Protein AF-A0A3S9WKA9-F1 (afdb_monomer_lite)

InterPro domains:
  IPR016181 Acyl-CoA N-acyltransferase [SSF55729] (4-86)

Sequence (95 aa):
MTDITAGTTDDIARCVDLWVQALRHRDGEVDAAAVAARMRKLFDGPLLRFALAGEPLAGFALTAPKSGDETMAVLERIAVLPASHRGTHAPIIAR

Structure (mmCIF, N/CA/C/O backbone):
data_AF-A0A3S9WKA9-F1
#
_entry.id   AF-A0A3S9WKA9-F1
#
loop_
_atom_site.group_PDB
_atom_site.id
_atom_site.type_symbol
_atom_site.label_atom_id
_atom_site.label_alt_id
_atom_site.label_comp_id
_atom_site.label_asym_id
_atom_site.label_entity_id
_atom_site.label_seq_id
_atom_site.pdbx_PDB_ins_code
_atom_site.Cartn_x
_atom_site.Cartn_y
_atom_site.Cartn_z
_atom_site.occupancy
_atom_site.B_iso_or_equiv
_atom_site.auth_seq_id
_atom_site.auth_comp_id
_atom_site.auth_asym_id
_atom_site.auth_atom_id
_atom_site.pdbx_PDB_model_num
ATOM 1 N N . MET A 1 1 ? 18.832 -13.225 6.231 1.00 51.84 1 MET A N 1
ATOM 2 C CA . MET A 1 1 ? 17.616 -13.185 7.063 1.00 51.84 1 MET A CA 1
ATOM 3 C C . MET A 1 1 ? 16.913 -11.897 6.693 1.00 51.84 1 MET A C 1
ATOM 5 O O . MET A 1 1 ? 17.572 -10.868 6.717 1.00 51.84 1 MET A O 1
ATOM 9 N N . THR A 1 2 ? 15.681 -11.965 6.196 1.00 63.81 2 THR A N 1
ATOM 10 C CA . THR A 1 2 ? 14.937 -10.762 5.800 1.00 63.81 2 THR A CA 1
ATOM 11 C C . THR A 1 2 ? 14.174 -10.287 7.023 1.00 63.81 2 THR A C 1
ATOM 13 O O . THR A 1 2 ? 13.219 -10.947 7.427 1.00 63.81 2 THR A O 1
ATOM 16 N N . ASP A 1 3 ? 14.625 -9.197 7.635 1.00 83.69 3 ASP A N 1
ATOM 17 C CA . ASP A 1 3 ? 13.922 -8.611 8.773 1.00 83.69 3 ASP A CA 1
ATOM 18 C C . ASP A 1 3 ? 12.605 -7.982 8.307 1.00 83.69 3 ASP A C 1
ATOM 20 O O . ASP A 1 3 ? 12.529 -7.403 7.216 1.00 83.69 3 ASP A O 1
ATOM 24 N N . ILE A 1 4 ? 11.562 -8.135 9.126 1.00 84.19 4 ILE A N 1
ATOM 25 C CA . ILE A 1 4 ? 10.247 -7.528 8.911 1.00 84.19 4 ILE A CA 1
ATOM 26 C C . ILE A 1 4 ? 10.049 -6.451 9.968 1.00 84.19 4 ILE A C 1
ATOM 28 O O . ILE A 1 4 ? 10.117 -6.731 11.165 1.00 84.19 4 ILE A O 1
ATOM 32 N N . THR A 1 5 ? 9.777 -5.229 9.528 1.00 90.44 5 THR A N 1
ATOM 33 C CA . THR A 1 5 ? 9.567 -4.073 10.405 1.00 90.44 5 THR A CA 1
ATOM 34 C C . THR A 1 5 ? 8.218 -3.419 10.130 1.00 90.44 5 THR A C 1
ATOM 36 O O . THR A 1 5 ? 7.640 -3.559 9.050 1.00 90.44 5 THR A O 1
ATOM 39 N N . ALA A 1 6 ? 7.679 -2.722 11.132 1.00 90.00 6 ALA A N 1
ATOM 40 C CA . ALA A 1 6 ? 6.506 -1.877 10.938 1.00 90.00 6 ALA A CA 1
ATOM 41 C C . ALA A 1 6 ? 6.896 -0.661 10.090 1.00 90.00 6 ALA A C 1
ATOM 43 O O . ALA A 1 6 ? 7.910 -0.022 10.367 1.00 90.00 6 ALA A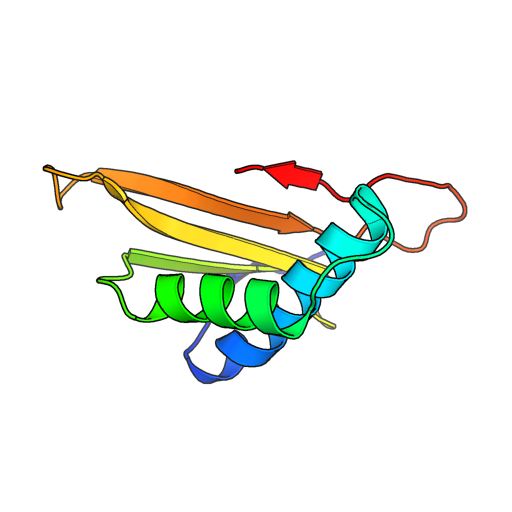 O 1
ATOM 44 N N . GLY A 1 7 ? 6.100 -0.357 9.068 1.00 87.31 7 GLY A N 1
ATOM 45 C CA . GLY A 1 7 ? 6.345 0.796 8.211 1.00 87.31 7 GLY A CA 1
ATOM 46 C C . GLY A 1 7 ? 5.844 2.105 8.819 1.00 87.31 7 GLY A C 1
ATOM 47 O O . GLY A 1 7 ? 4.939 2.122 9.658 1.00 87.31 7 GLY A O 1
ATOM 48 N N . THR A 1 8 ? 6.431 3.210 8.367 1.00 89.19 8 THR A N 1
ATOM 49 C CA . THR A 1 8 ? 6.087 4.579 8.773 1.00 89.19 8 THR A CA 1
ATOM 50 C C . THR A 1 8 ? 5.696 5.427 7.566 1.00 89.19 8 THR A C 1
ATOM 52 O O . THR A 1 8 ? 5.982 5.065 6.427 1.00 89.19 8 THR A O 1
ATOM 55 N N . THR A 1 9 ? 5.056 6.581 7.774 1.00 87.38 9 THR A N 1
ATOM 56 C CA . THR A 1 9 ? 4.642 7.471 6.670 1.00 87.38 9 THR A CA 1
ATOM 57 C C . THR A 1 9 ? 5.780 7.828 5.711 1.00 87.38 9 THR A C 1
ATOM 59 O O . THR A 1 9 ? 5.540 8.006 4.516 1.00 87.38 9 THR A O 1
ATOM 62 N N . ASP A 1 10 ? 7.017 7.852 6.204 1.00 90.31 10 ASP A N 1
ATOM 63 C CA . ASP A 1 10 ? 8.212 8.157 5.416 1.00 90.31 10 ASP A CA 1
ATOM 64 C C . ASP A 1 10 ? 8.551 7.032 4.415 1.00 90.31 10 ASP A C 1
ATOM 66 O O . ASP A 1 10 ? 9.186 7.266 3.385 1.00 90.31 10 ASP A O 1
ATOM 70 N N . ASP A 1 11 ? 8.052 5.814 4.648 1.00 90.75 11 ASP A N 1
ATOM 71 C CA . ASP A 1 11 ? 8.265 4.642 3.793 1.00 90.75 11 ASP A CA 1
ATOM 72 C C . ASP A 1 11 ? 7.258 4.531 2.639 1.00 90.75 11 ASP A C 1
ATOM 74 O O . ASP A 1 11 ? 7.442 3.716 1.727 1.00 90.75 11 ASP A O 1
ATOM 78 N N . ILE A 1 12 ? 6.198 5.348 2.635 1.00 90.50 12 ILE A N 1
ATOM 79 C CA . ILE A 1 12 ? 5.118 5.274 1.637 1.00 90.50 12 ILE A CA 1
ATOM 80 C C . ILE A 1 12 ? 5.671 5.442 0.219 1.00 90.50 12 ILE A C 1
ATOM 82 O O . ILE A 1 12 ? 5.302 4.685 -0.681 1.00 90.50 12 ILE A O 1
ATOM 86 N N . ALA A 1 13 ? 6.582 6.398 0.008 1.00 92.25 13 ALA A N 1
ATOM 87 C CA . ALA A 1 13 ? 7.187 6.628 -1.302 1.00 92.25 13 ALA A CA 1
ATOM 88 C C . ALA A 1 13 ? 7.923 5.376 -1.815 1.00 92.25 13 ALA A C 1
ATOM 90 O O . ALA A 1 13 ? 7.679 4.939 -2.940 1.00 92.25 13 ALA A O 1
ATOM 91 N N . ARG A 1 14 ? 8.725 4.734 -0.952 1.00 90.75 14 ARG A N 1
ATOM 92 C CA . ARG A 1 14 ? 9.465 3.500 -1.271 1.00 90.75 14 ARG A CA 1
ATOM 93 C C . ARG A 1 14 ? 8.520 2.338 -1.597 1.00 90.75 14 ARG A C 1
ATOM 95 O O . ARG A 1 14 ? 8.781 1.579 -2.528 1.00 90.75 14 ARG A O 1
ATOM 102 N N . CYS A 1 15 ? 7.405 2.212 -0.873 1.00 90.19 15 CYS A N 1
ATOM 103 C CA . CYS A 1 15 ? 6.390 1.185 -1.138 1.00 90.19 15 CYS A CA 1
ATOM 104 C C . CYS A 1 15 ? 5.702 1.392 -2.494 1.00 90.19 15 CYS A C 1
ATOM 106 O O . CYS A 1 15 ? 5.481 0.435 -3.237 1.00 90.19 15 CYS A O 1
ATOM 108 N N . VAL A 1 16 ? 5.371 2.643 -2.831 1.00 92.31 16 VAL A N 1
ATOM 109 C CA . VAL A 1 16 ? 4.758 2.997 -4.119 1.00 92.31 16 VAL A CA 1
ATOM 110 C C . VAL A 1 16 ? 5.703 2.677 -5.275 1.00 92.31 16 VAL A C 1
ATOM 112 O O . VAL A 1 16 ? 5.270 2.082 -6.264 1.00 92.31 16 VAL A O 1
ATOM 115 N N . ASP A 1 17 ? 6.985 3.007 -5.138 1.00 92.25 17 ASP A N 1
ATOM 116 C CA . ASP A 1 17 ? 7.987 2.709 -6.161 1.00 92.25 17 ASP A CA 1
ATOM 117 C C . ASP A 1 17 ? 8.164 1.197 -6.347 1.00 92.25 17 ASP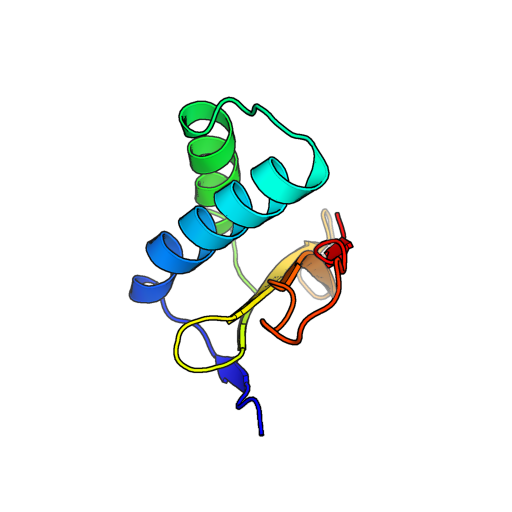 A C 1
ATOM 119 O O . ASP A 1 17 ? 8.149 0.714 -7.483 1.00 92.25 17 ASP A O 1
ATOM 123 N N . LEU A 1 18 ? 8.236 0.431 -5.251 1.00 90.62 18 LEU A N 1
ATOM 124 C CA . LEU A 1 18 ? 8.311 -1.032 -5.303 1.00 90.62 18 LEU A CA 1
ATOM 125 C C . LEU A 1 18 ? 7.082 -1.635 -5.992 1.00 90.62 18 LEU A C 1
ATOM 127 O O . LEU A 1 18 ? 7.214 -2.536 -6.819 1.00 90.62 18 LEU A O 1
ATOM 131 N N . TRP A 1 19 ? 5.889 -1.115 -5.704 1.00 90.81 19 TRP A N 1
ATOM 132 C CA . TRP A 1 19 ? 4.649 -1.554 -6.342 1.00 90.81 19 TRP A CA 1
ATOM 133 C C . TRP A 1 19 ? 4.658 -1.319 -7.859 1.00 90.81 19 TRP A C 1
ATOM 135 O O . TRP A 1 19 ? 4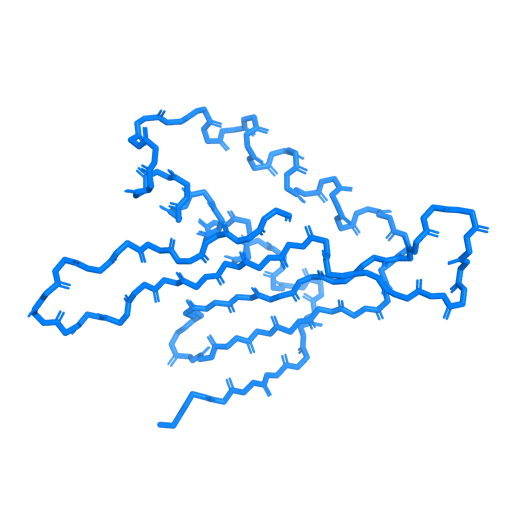.302 -2.214 -8.627 1.00 90.81 19 TRP A O 1
ATOM 145 N N . VAL A 1 20 ? 5.096 -0.138 -8.307 1.00 91.50 20 VAL A N 1
ATOM 146 C CA . VAL A 1 20 ? 5.224 0.177 -9.740 1.00 91.50 20 VAL A CA 1
ATOM 147 C C . VAL A 1 20 ? 6.250 -0.740 -10.406 1.00 91.50 20 VAL A C 1
ATOM 149 O O . VAL A 1 20 ? 5.987 -1.249 -11.495 1.00 91.50 20 VAL A O 1
ATOM 152 N N . GLN A 1 21 ? 7.395 -0.986 -9.763 1.00 88.44 21 GLN A N 1
ATOM 153 C CA . GLN A 1 21 ? 8.422 -1.897 -10.278 1.00 88.44 21 GLN A CA 1
ATOM 154 C C . GLN A 1 21 ? 7.902 -3.331 -10.399 1.00 88.44 21 GLN A C 1
ATOM 156 O O . GLN A 1 21 ? 8.070 -3.958 -11.444 1.00 88.44 21 GLN A O 1
ATOM 161 N N . ALA A 1 22 ? 7.222 -3.830 -9.366 1.00 85.25 22 ALA A N 1
ATOM 162 C CA . ALA A 1 22 ? 6.634 -5.162 -9.373 1.00 85.25 22 ALA A CA 1
ATOM 163 C C . ALA A 1 22 ? 5.595 -5.300 -10.498 1.00 85.25 22 ALA A C 1
ATOM 165 O O . ALA A 1 22 ? 5.631 -6.273 -11.251 1.00 85.25 22 ALA A O 1
ATOM 166 N N . LEU A 1 23 ? 4.711 -4.309 -10.667 1.00 86.88 23 LEU A N 1
ATOM 167 C CA . LEU A 1 23 ? 3.719 -4.309 -11.744 1.00 86.88 23 LEU A CA 1
ATOM 168 C C . LEU A 1 23 ? 4.355 -4.256 -13.129 1.00 86.88 23 LEU A C 1
ATOM 170 O O . LEU A 1 23 ? 3.934 -5.009 -13.998 1.00 86.88 23 LEU A O 1
ATOM 174 N N . ARG A 1 24 ? 5.388 -3.430 -13.328 1.00 88.00 24 ARG A N 1
ATOM 175 C CA . ARG A 1 24 ? 6.130 -3.407 -14.595 1.00 88.00 24 ARG A CA 1
ATOM 176 C C . ARG A 1 24 ? 6.748 -4.757 -14.919 1.00 88.00 24 ARG A C 1
ATOM 178 O O . ARG A 1 24 ? 6.712 -5.220 -16.050 1.00 88.00 24 ARG A O 1
ATOM 185 N N . HIS A 1 25 ? 7.314 -5.404 -13.908 1.00 83.25 25 HIS A N 1
ATOM 186 C CA . HIS A 1 25 ? 7.938 -6.702 -14.094 1.00 83.25 25 HIS A CA 1
ATOM 187 C C . HIS A 1 25 ? 6.911 -7.808 -14.396 1.00 83.25 25 HIS A C 1
ATOM 189 O O . HIS A 1 25 ? 7.215 -8.719 -15.160 1.00 83.25 25 HIS A O 1
ATOM 195 N N . ARG A 1 26 ? 5.694 -7.718 -13.841 1.00 83.50 26 ARG A N 1
ATOM 196 C CA . ARG A 1 26 ? 4.606 -8.679 -14.085 1.00 83.50 26 ARG A CA 1
ATOM 197 C C . ARG A 1 26 ? 3.883 -8.453 -15.416 1.00 83.50 26 ARG A C 1
ATOM 199 O O . ARG A 1 26 ? 3.654 -9.409 -16.147 1.00 83.50 26 ARG A O 1
ATOM 206 N N . ASP A 1 27 ? 3.506 -7.207 -15.693 1.00 85.06 27 ASP A N 1
ATOM 207 C CA . ASP A 1 27 ? 2.563 -6.843 -16.757 1.00 85.06 27 ASP A CA 1
ATOM 208 C C . ASP A 1 27 ? 3.252 -6.174 -17.965 1.00 85.06 27 ASP A C 1
ATOM 210 O O . ASP A 1 27 ? 2.617 -5.969 -18.998 1.00 85.06 27 ASP A O 1
ATOM 214 N N . GLY A 1 28 ? 4.544 -5.841 -17.865 1.00 84.81 28 GLY A N 1
ATOM 215 C CA . GLY A 1 28 ? 5.282 -5.094 -18.885 1.00 84.81 28 GLY A CA 1
ATOM 216 C C . GLY A 1 28 ? 5.123 -3.580 -18.725 1.00 84.81 28 GLY A C 1
ATOM 217 O O . GLY A 1 28 ? 5.349 -3.023 -17.652 1.00 84.81 28 GLY A O 1
ATOM 218 N N . GLU A 1 29 ? 4.766 -2.874 -19.795 1.00 88.94 29 GLU A N 1
ATOM 219 C CA . GLU A 1 29 ? 4.558 -1.425 -19.714 1.00 88.94 29 GLU A CA 1
ATOM 220 C C . GLU A 1 29 ? 3.290 -1.080 -18.924 1.00 88.94 29 GLU A C 1
ATOM 222 O O . GLU A 1 29 ? 2.201 -1.586 -19.194 1.00 88.94 29 GLU A O 1
ATOM 227 N N . VAL A 1 30 ? 3.429 -0.175 -17.952 1.00 89.75 30 VAL A N 1
ATOM 228 C CA . VAL A 1 30 ? 2.313 0.335 -17.143 1.00 89.75 30 VAL A CA 1
ATOM 229 C C . VAL A 1 30 ? 2.396 1.851 -17.034 1.00 89.75 30 VAL A C 1
ATOM 231 O O . VAL A 1 30 ? 3.485 2.423 -16.936 1.00 89.75 30 VAL A O 1
ATOM 234 N N . ASP A 1 31 ? 1.237 2.507 -16.957 1.00 93.50 31 ASP A N 1
ATOM 235 C CA . ASP A 1 31 ? 1.151 3.924 -16.596 1.00 93.50 31 ASP A CA 1
ATOM 236 C C . ASP A 1 31 ? 1.566 4.108 -15.129 1.00 93.50 31 ASP A C 1
ATOM 238 O O . ASP A 1 31 ? 0.762 3.994 -14.196 1.00 93.50 31 ASP A O 1
ATOM 242 N N . ALA A 1 32 ? 2.857 4.364 -14.929 1.00 90.31 32 ALA A N 1
ATOM 243 C CA . ALA A 1 32 ? 3.458 4.499 -13.613 1.00 90.31 32 ALA A CA 1
ATOM 244 C C . ALA A 1 32 ? 2.848 5.645 -12.803 1.00 90.31 32 ALA A C 1
ATOM 246 O O . ALA A 1 32 ? 2.679 5.496 -11.594 1.00 90.31 32 ALA A O 1
ATOM 247 N N . ALA A 1 33 ? 2.471 6.755 -13.443 1.00 92.44 33 ALA A N 1
ATOM 248 C CA . ALA A 1 33 ? 1.889 7.896 -12.748 1.00 92.44 33 ALA A CA 1
ATOM 249 C C . ALA A 1 33 ? 0.489 7.555 -12.222 1.00 92.44 33 ALA A C 1
ATOM 251 O O . ALA A 1 33 ? 0.200 7.760 -11.039 1.00 92.44 33 ALA A O 1
ATOM 252 N N . ALA A 1 34 ? -0.361 6.959 -13.062 1.00 92.56 34 ALA A N 1
ATOM 253 C CA . ALA A 1 34 ? -1.699 6.555 -12.649 1.00 92.56 34 ALA A CA 1
ATOM 254 C C . ALA A 1 34 ? -1.669 5.422 -11.610 1.00 92.56 34 ALA A C 1
ATOM 256 O O . ALA A 1 34 ? -2.457 5.423 -10.661 1.00 92.56 34 ALA A O 1
ATOM 257 N N . VAL A 1 35 ? -0.754 4.458 -11.753 1.00 92.19 35 VAL A N 1
ATOM 258 C CA . VAL A 1 35 ? -0.544 3.387 -10.767 1.00 92.19 35 VAL A CA 1
ATOM 259 C C . VAL A 1 35 ? -0.071 3.958 -9.432 1.00 92.19 35 VAL A C 1
ATOM 261 O O . VAL A 1 35 ? -0.650 3.617 -8.400 1.00 92.19 35 VAL A O 1
ATOM 264 N N . ALA A 1 36 ? 0.925 4.846 -9.438 1.00 92.50 36 ALA A N 1
ATOM 265 C CA . ALA A 1 36 ? 1.448 5.468 -8.227 1.00 92.50 36 ALA A CA 1
ATOM 266 C C . ALA A 1 36 ? 0.375 6.293 -7.506 1.00 92.50 36 ALA A C 1
ATOM 268 O O . ALA A 1 36 ? 0.218 6.172 -6.293 1.00 92.50 36 ALA A O 1
ATOM 269 N N . ALA A 1 37 ? -0.423 7.069 -8.247 1.00 92.50 37 ALA A N 1
ATOM 270 C CA . ALA A 1 37 ? -1.535 7.832 -7.686 1.00 92.50 37 ALA A CA 1
ATOM 271 C C . ALA A 1 37 ? -2.588 6.921 -7.030 1.00 92.50 37 ALA A C 1
ATOM 273 O O . ALA A 1 37 ? -3.038 7.196 -5.919 1.00 92.50 37 ALA A O 1
ATOM 274 N N . ARG A 1 38 ? -2.950 5.802 -7.674 1.00 89.44 38 ARG A N 1
ATOM 275 C CA . ARG A 1 38 ? -3.863 4.803 -7.088 1.00 89.44 38 ARG A CA 1
ATOM 276 C C . ARG A 1 38 ? -3.274 4.105 -5.864 1.00 89.44 38 ARG A C 1
ATOM 278 O O . ARG A 1 38 ? -4.023 3.740 -4.965 1.00 89.44 38 ARG A O 1
ATOM 285 N N . MET A 1 39 ? -1.961 3.881 -5.836 1.00 90.38 39 MET A N 1
ATOM 286 C CA . MET A 1 39 ? -1.289 3.280 -4.686 1.00 90.38 39 MET A CA 1
ATOM 287 C C . MET A 1 39 ? -1.271 4.234 -3.493 1.00 90.38 39 MET A C 1
ATOM 289 O O . MET A 1 39 ? -1.633 3.820 -2.398 1.00 90.38 39 MET A O 1
ATOM 293 N N . ARG A 1 40 ? -0.941 5.512 -3.712 1.00 91.38 40 ARG A N 1
ATOM 294 C CA . ARG A 1 40 ? -0.943 6.537 -2.655 1.00 91.38 40 ARG A CA 1
ATOM 295 C C . ARG A 1 40 ? -2.303 6.681 -1.986 1.00 91.38 40 ARG A C 1
ATOM 297 O O . ARG A 1 40 ? -2.356 6.681 -0.768 1.00 91.38 40 ARG A O 1
ATOM 304 N N . LYS A 1 41 ? -3.388 6.667 -2.767 1.00 90.31 41 LYS A N 1
ATOM 305 C CA . LYS A 1 41 ? -4.757 6.746 -2.234 1.00 90.31 41 LYS A CA 1
ATOM 306 C C . LYS A 1 41 ? -5.106 5.667 -1.209 1.00 90.31 41 LYS A C 1
ATOM 308 O O . LYS A 1 41 ? -5.994 5.886 -0.397 1.00 90.31 41 LYS A O 1
ATOM 313 N N . LEU A 1 42 ? -4.442 4.508 -1.233 1.00 86.69 42 LEU A N 1
ATOM 314 C CA . LEU A 1 42 ? -4.675 3.494 -0.203 1.00 86.69 42 LEU A CA 1
ATOM 315 C C . LEU A 1 42 ? -4.133 3.894 1.170 1.00 86.69 42 LEU A C 1
ATOM 317 O O . LEU A 1 42 ? -4.642 3.421 2.180 1.00 86.69 42 LEU A O 1
ATOM 321 N N . PHE A 1 43 ? -3.108 4.741 1.204 1.00 87.38 43 PHE A N 1
ATOM 322 C CA . PHE A 1 43 ? -2.528 5.238 2.445 1.00 87.38 43 PHE A CA 1
ATOM 323 C C . PHE A 1 43 ? -3.310 6.419 3.037 1.00 87.38 43 PHE A C 1
ATOM 325 O O . PHE A 1 43 ? -3.080 6.760 4.191 1.00 87.38 43 PHE A O 1
ATOM 332 N N . ASP A 1 44 ? -4.247 7.007 2.282 1.00 86.12 44 ASP A N 1
ATOM 333 C CA . ASP A 1 44 ? -5.101 8.111 2.746 1.00 86.12 44 ASP A CA 1
ATOM 334 C C . ASP A 1 44 ? -6.264 7.625 3.638 1.00 86.12 44 ASP A C 1
ATOM 336 O O . ASP A 1 44 ? -6.914 8.423 4.314 1.00 86.12 44 ASP A O 1
ATOM 340 N N . GLY A 1 45 ? -6.568 6.322 3.611 1.00 78.62 45 GLY A N 1
ATOM 341 C CA . GLY A 1 45 ? -7.636 5.714 4.405 1.00 78.62 45 GLY A CA 1
ATOM 342 C C . GLY A 1 45 ? -7.225 5.399 5.851 1.00 78.62 45 GLY A C 1
ATOM 343 O O . GLY A 1 45 ? -6.050 5.511 6.206 1.00 78.62 45 GLY A O 1
ATOM 344 N N . PRO A 1 46 ? -8.173 4.948 6.699 1.00 75.44 46 PRO A N 1
ATOM 345 C CA . PRO A 1 46 ? -7.855 4.453 8.032 1.00 75.44 46 PRO A CA 1
ATOM 346 C C . PRO A 1 46 ? -6.992 3.201 7.884 1.00 75.44 46 PRO A C 1
ATOM 348 O O . PRO A 1 46 ? -7.480 2.138 7.515 1.00 75.44 46 PRO A O 1
ATOM 351 N N . LEU A 1 47 ? -5.692 3.333 8.116 1.00 72.62 47 LEU A N 1
ATOM 352 C CA . LEU A 1 47 ? -4.753 2.229 8.000 1.00 72.62 47 LEU A CA 1
ATOM 353 C C . LEU A 1 47 ? -4.667 1.501 9.336 1.00 72.62 47 LEU A C 1
ATOM 355 O O . LEU A 1 47 ? -4.423 2.127 10.366 1.00 72.62 47 LEU A O 1
ATOM 359 N N . LEU A 1 48 ? -4.808 0.174 9.321 1.00 74.75 48 LEU A N 1
ATOM 360 C CA . LEU A 1 48 ? -4.591 -0.605 10.538 1.00 74.75 48 LEU A CA 1
ATOM 361 C C . LEU A 1 48 ? -3.094 -0.791 10.778 1.00 74.75 48 LEU A C 1
ATOM 363 O O . LEU A 1 48 ? -2.607 -0.402 11.837 1.00 74.75 48 LEU A O 1
ATOM 367 N N . ARG A 1 49 ? -2.366 -1.366 9.805 1.00 82.44 49 ARG A N 1
ATOM 368 C CA . ARG A 1 49 ? -0.898 -1.546 9.808 1.00 82.44 49 ARG A CA 1
ATOM 369 C C . ARG A 1 49 ? -0.353 -1.761 8.391 1.00 82.44 49 ARG A C 1
ATOM 371 O O . ARG A 1 49 ? -1.061 -2.260 7.514 1.00 82.44 49 ARG A O 1
ATOM 378 N N . PHE A 1 50 ? 0.937 -1.500 8.202 1.00 88.50 50 PHE A N 1
ATOM 379 C CA . PHE A 1 50 ? 1.705 -2.031 7.075 1.00 88.50 50 PHE A CA 1
ATOM 380 C C . PHE A 1 50 ? 3.107 -2.448 7.522 1.00 88.50 50 PHE A C 1
ATOM 382 O O . PHE A 1 50 ? 3.637 -1.935 8.510 1.00 88.50 50 PHE A O 1
ATOM 389 N N . ALA A 1 51 ? 3.668 -3.424 6.817 1.00 89.62 51 ALA A N 1
ATOM 390 C CA . ALA A 1 51 ? 4.947 -4.042 7.131 1.00 89.62 51 ALA A CA 1
ATOM 391 C C . ALA A 1 51 ? 5.891 -3.964 5.932 1.00 89.62 51 ALA A C 1
ATOM 393 O O . ALA A 1 51 ? 5.453 -4.076 4.785 1.00 89.62 51 ALA A O 1
ATOM 394 N N . LEU A 1 52 ? 7.177 -3.805 6.219 1.00 89.88 52 LEU A N 1
ATOM 395 C CA . LEU A 1 52 ? 8.273 -3.759 5.258 1.00 89.88 52 LEU A CA 1
ATOM 396 C C . LEU A 1 52 ? 9.140 -5.002 5.428 1.00 89.88 52 LEU A C 1
ATOM 398 O O . LEU A 1 52 ? 9.270 -5.511 6.539 1.00 89.88 52 LEU A O 1
ATOM 402 N N . ALA A 1 53 ? 9.736 -5.481 4.341 1.00 89.44 53 ALA A N 1
ATOM 403 C CA . ALA A 1 53 ? 10.624 -6.635 4.349 1.00 89.44 53 ALA A CA 1
ATOM 404 C C . ALA A 1 53 ? 11.969 -6.299 3.696 1.00 89.44 53 ALA A C 1
ATOM 406 O O . ALA A 1 53 ? 12.020 -5.953 2.512 1.00 89.44 53 ALA A O 1
ATOM 407 N N . GLY A 1 54 ? 13.049 -6.487 4.455 1.00 84.69 54 GLY A N 1
ATOM 408 C CA . GLY A 1 54 ? 14.431 -6.366 3.990 1.00 84.69 54 GLY A CA 1
ATOM 409 C C . GLY A 1 54 ? 14.978 -4.939 3.949 1.00 84.69 54 GLY A C 1
ATOM 410 O O . GLY A 1 54 ? 14.233 -3.966 3.890 1.00 84.69 54 GLY A O 1
ATOM 411 N N . GLU A 1 55 ? 16.308 -4.846 3.950 1.00 79.25 55 GLU A N 1
ATOM 412 C CA . GLU A 1 55 ? 17.062 -3.612 3.725 1.00 79.25 55 GLU A CA 1
ATOM 413 C C . GLU A 1 55 ? 18.191 -3.924 2.717 1.00 79.25 55 GLU A C 1
ATOM 415 O O . GLU A 1 55 ? 19.082 -4.717 3.043 1.00 79.25 55 GLU A O 1
ATOM 420 N N . PRO A 1 56 ? 18.150 -3.396 1.476 1.00 82.00 56 PRO A N 1
ATOM 421 C CA . PRO A 1 56 ? 17.151 -2.470 0.925 1.00 82.00 56 PRO A CA 1
ATOM 422 C C . PRO A 1 56 ? 15.744 -3.087 0.809 1.00 82.00 56 PRO A C 1
ATOM 424 O O . PRO A 1 56 ? 15.607 -4.309 0.751 1.00 82.00 56 PRO A O 1
ATOM 427 N N . LEU A 1 57 ? 14.707 -2.235 0.763 1.00 83.44 57 LEU A N 1
ATOM 428 C CA . LEU A 1 57 ? 13.295 -2.646 0.733 1.00 83.44 57 LEU A CA 1
ATOM 429 C C . LEU A 1 57 ? 13.033 -3.650 -0.399 1.00 83.44 57 LEU A C 1
ATOM 431 O O . 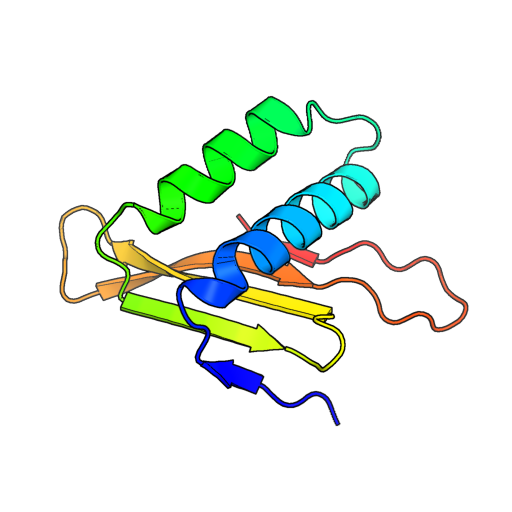LEU A 1 57 ? 13.071 -3.297 -1.578 1.00 83.44 57 LEU A O 1
ATOM 435 N N . ALA A 1 58 ? 12.732 -4.889 -0.021 1.00 86.88 58 ALA A N 1
ATOM 436 C CA . ALA A 1 58 ? 12.496 -6.002 -0.934 1.00 86.88 58 ALA A CA 1
ATOM 437 C C . ALA A 1 58 ? 11.013 -6.381 -1.028 1.00 86.88 58 ALA A C 1
ATOM 439 O O . ALA A 1 58 ? 10.611 -7.076 -1.958 1.00 86.88 58 ALA A O 1
ATOM 440 N N . GLY A 1 59 ? 10.175 -5.916 -0.103 1.00 87.38 59 GLY A N 1
ATOM 441 C CA . GLY A 1 59 ? 8.735 -6.119 -0.182 1.00 87.38 59 GLY A CA 1
ATOM 442 C C . GLY A 1 59 ? 7.961 -5.365 0.886 1.00 87.38 59 GLY A C 1
ATOM 443 O O . GLY A 1 59 ? 8.539 -4.837 1.834 1.00 87.38 59 GLY A O 1
ATOM 444 N N . PHE A 1 60 ? 6.643 -5.326 0.727 1.00 91.56 60 PHE A N 1
ATOM 445 C CA . PHE A 1 60 ? 5.730 -4.762 1.712 1.00 91.56 60 PHE A CA 1
ATOM 446 C C . PHE A 1 60 ? 4.392 -5.508 1.740 1.00 91.56 60 PHE A C 1
ATOM 448 O O . PHE A 1 60 ? 3.992 -6.148 0.763 1.00 91.56 60 PHE A O 1
ATOM 455 N N . ALA A 1 61 ? 3.677 -5.362 2.852 1.00 92.44 61 ALA A N 1
ATOM 456 C CA . ALA A 1 61 ? 2.286 -5.773 3.006 1.00 92.44 61 ALA A CA 1
ATOM 457 C C . ALA A 1 61 ? 1.473 -4.643 3.648 1.00 92.44 61 ALA A C 1
ATOM 459 O O . ALA A 1 61 ? 1.910 -4.043 4.628 1.00 92.44 61 ALA A O 1
ATOM 460 N N . LEU A 1 62 ? 0.291 -4.365 3.106 1.00 91.56 62 LEU A N 1
ATOM 461 C CA . LEU A 1 62 ? -0.621 -3.312 3.537 1.00 91.56 62 LEU A CA 1
ATOM 462 C C . LEU A 1 62 ? -1.947 -3.926 3.985 1.00 91.56 62 LEU A C 1
ATOM 464 O O . LEU A 1 62 ? -2.540 -4.716 3.251 1.00 91.56 62 LEU A O 1
ATOM 468 N N . THR A 1 63 ? -2.426 -3.527 5.163 1.00 91.00 63 THR A N 1
ATOM 469 C CA . THR A 1 63 ? -3.748 -3.918 5.665 1.00 91.00 63 THR A CA 1
ATOM 470 C C . THR A 1 63 ? -4.688 -2.728 5.764 1.00 91.00 63 THR A C 1
ATOM 472 O O . THR A 1 63 ? -4.275 -1.629 6.139 1.00 91.00 63 THR A O 1
ATOM 475 N N . ALA A 1 64 ? -5.959 -2.972 5.465 1.00 88.50 64 ALA A N 1
ATOM 476 C CA . ALA A 1 64 ? -7.039 -2.005 5.594 1.00 88.50 64 ALA A CA 1
ATOM 477 C C . ALA A 1 64 ? -8.203 -2.617 6.397 1.00 88.50 64 ALA A C 1
ATOM 479 O O . ALA A 1 64 ? -8.323 -3.845 6.457 1.00 88.50 64 ALA A O 1
ATOM 480 N N . PRO A 1 65 ? -9.059 -1.800 7.026 1.00 88.06 65 PRO A N 1
ATOM 481 C CA . PRO A 1 65 ? -10.318 -2.255 7.590 1.00 88.06 65 PRO A CA 1
ATOM 482 C C . PRO A 1 65 ? -11.191 -2.901 6.515 1.00 88.06 65 PRO A C 1
ATOM 484 O O . PRO A 1 65 ? -11.243 -2.440 5.372 1.00 88.06 65 PRO A O 1
ATOM 487 N N . LYS A 1 66 ? -11.925 -3.948 6.882 1.00 86.31 66 LYS A N 1
ATOM 488 C CA . LYS A 1 66 ? -12.938 -4.525 6.002 1.00 86.31 66 LYS A CA 1
ATOM 489 C C . LYS A 1 66 ? -14.085 -3.525 5.842 1.00 86.31 66 LYS A C 1
ATOM 491 O O . LYS A 1 66 ? -14.589 -2.983 6.822 1.00 86.31 66 LYS A O 1
ATOM 496 N N . SER A 1 67 ? -14.547 -3.289 4.615 1.00 83.69 67 SER A N 1
ATOM 497 C CA . SER A 1 67 ? -15.701 -2.406 4.398 1.00 83.69 67 SER A CA 1
ATOM 498 C C . SER A 1 67 ? -16.921 -2.892 5.190 1.00 83.69 67 SER A C 1
ATOM 500 O O . SER A 1 67 ? -17.345 -4.037 5.038 1.00 83.69 67 SER A O 1
ATOM 502 N N . GLY A 1 68 ? -17.477 -2.011 6.026 1.00 84.00 68 GLY A N 1
ATOM 503 C CA . GLY A 1 68 ? -18.614 -2.316 6.900 1.00 84.00 68 GLY A CA 1
ATOM 504 C C . GLY A 1 68 ? -18.257 -2.978 8.236 1.00 84.00 68 GLY A C 1
ATOM 505 O O . GLY A 1 68 ? -19.169 -3.247 9.011 1.00 84.00 68 GLY A O 1
ATOM 506 N N . ASP A 1 69 ? -16.973 -3.225 8.521 1.00 84.38 69 ASP A N 1
ATOM 507 C CA . ASP A 1 69 ? -16.504 -3.763 9.803 1.00 84.38 69 ASP A CA 1
ATOM 508 C C . ASP A 1 69 ? -15.083 -3.268 10.131 1.00 84.38 69 ASP A C 1
ATOM 510 O O . ASP A 1 69 ? -14.079 -3.836 9.695 1.00 84.38 69 ASP A O 1
ATOM 514 N N . GLU A 1 70 ? -14.998 -2.211 10.942 1.00 79.81 70 GLU A N 1
ATOM 515 C CA . GLU A 1 70 ? -13.727 -1.607 11.370 1.00 79.81 70 GLU A CA 1
ATOM 516 C C . GLU A 1 70 ? -12.937 -2.475 12.364 1.00 79.81 70 GLU A C 1
ATOM 518 O O . GLU A 1 70 ? -11.772 -2.194 12.644 1.00 79.81 70 GLU A O 1
ATOM 523 N N . THR A 1 71 ? -13.542 -3.548 12.887 1.00 84.25 71 THR A N 1
ATOM 524 C CA . THR A 1 71 ? -12.877 -4.478 13.811 1.00 84.25 71 THR A CA 1
ATOM 525 C C . THR A 1 71 ? -12.114 -5.586 13.084 1.00 84.25 71 THR A C 1
ATOM 527 O O . THR A 1 71 ? -11.287 -6.270 13.690 1.00 84.25 71 THR A O 1
ATOM 530 N N . MET A 1 72 ? -12.344 -5.742 11.775 1.00 85.81 72 MET A N 1
ATOM 531 C CA . MET A 1 72 ? -11.657 -6.708 10.924 1.00 85.81 72 MET A CA 1
ATOM 532 C C . MET A 1 72 ? -10.637 -6.033 10.007 1.00 85.81 72 MET A C 1
ATOM 534 O O . MET A 1 72 ? -10.937 -5.056 9.328 1.00 85.81 72 MET A O 1
ATOM 538 N N . ALA A 1 73 ? -9.445 -6.624 9.919 1.00 87.88 73 ALA A N 1
ATOM 539 C CA . ALA A 1 73 ? -8.423 -6.249 8.948 1.00 87.88 73 ALA A CA 1
ATOM 540 C C . ALA A 1 73 ? -8.436 -7.207 7.752 1.00 87.88 73 ALA A C 1
ATOM 542 O O . ALA A 1 73 ? -8.521 -8.423 7.928 1.00 87.88 73 ALA A O 1
ATOM 543 N N . VAL A 1 74 ? -8.270 -6.671 6.547 1.00 90.06 74 VAL A N 1
ATOM 544 C CA . VAL A 1 74 ? -7.981 -7.439 5.332 1.00 90.06 74 VAL A CA 1
ATOM 545 C C . VAL A 1 74 ? -6.585 -7.102 4.819 1.00 90.06 74 VAL A C 1
ATOM 547 O O . VAL A 1 74 ? -6.097 -5.984 5.000 1.00 90.06 74 VAL A O 1
ATOM 550 N N . LEU A 1 75 ? -5.931 -8.079 4.186 1.00 88.25 75 LEU A N 1
ATOM 551 C CA . LEU A 1 75 ? -4.725 -7.823 3.405 1.00 88.25 75 LEU A CA 1
ATOM 552 C C . LEU A 1 75 ? -5.154 -7.110 2.122 1.00 88.25 75 LEU A C 1
ATOM 554 O O . LEU A 1 75 ? -5.704 -7.738 1.228 1.00 88.25 75 LEU A O 1
ATOM 558 N N . GLU A 1 76 ? -4.921 -5.804 2.072 1.00 87.62 76 GLU A N 1
ATOM 559 C CA . GLU A 1 76 ? -5.312 -4.953 0.950 1.00 87.62 76 GLU A CA 1
ATOM 560 C C . GLU A 1 76 ? -4.314 -5.089 -0.204 1.00 87.62 76 GLU A C 1
ATOM 562 O O . GLU A 1 76 ? -4.713 -5.124 -1.363 1.00 87.62 76 GLU A O 1
ATOM 567 N N . ARG A 1 77 ? -3.004 -5.157 0.095 1.00 87.81 77 ARG A N 1
ATOM 568 C CA . ARG A 1 77 ? -1.948 -5.395 -0.909 1.00 87.81 77 ARG A CA 1
ATOM 569 C C . ARG A 1 77 ? -0.732 -6.09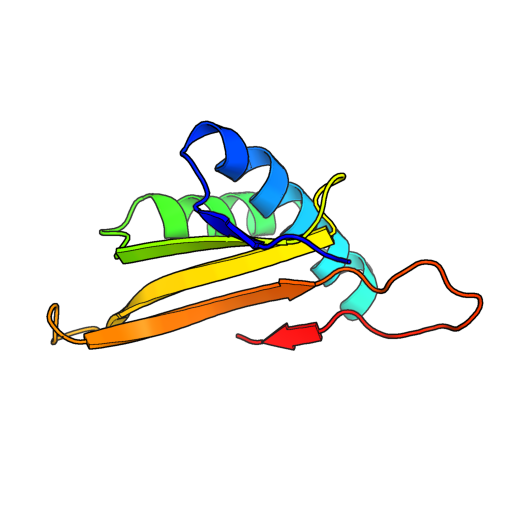2 -0.327 1.00 87.81 77 ARG A C 1
ATOM 571 O O . ARG A 1 77 ? -0.327 -5.820 0.799 1.00 87.81 77 ARG A O 1
ATOM 578 N N . ILE A 1 78 ? -0.078 -6.897 -1.156 1.00 89.44 78 ILE A N 1
ATOM 579 C CA . ILE A 1 78 ? 1.263 -7.426 -0.897 1.00 89.44 78 ILE A CA 1
ATOM 580 C C . ILE A 1 78 ? 2.091 -7.383 -2.177 1.00 89.44 78 ILE A C 1
ATOM 582 O O . ILE A 1 78 ? 1.601 -7.727 -3.256 1.00 89.44 78 ILE A O 1
ATOM 586 N N . ALA A 1 79 ? 3.345 -6.962 -2.052 1.00 87.56 79 ALA A N 1
ATOM 587 C CA . ALA A 1 79 ? 4.313 -7.033 -3.134 1.00 87.56 79 ALA A CA 1
ATOM 588 C C . ALA A 1 79 ? 5.684 -7.426 -2.602 1.00 87.56 79 ALA A C 1
ATOM 590 O O . ALA A 1 79 ? 6.148 -6.898 -1.593 1.00 87.56 79 ALA A O 1
ATOM 591 N N . VAL A 1 80 ? 6.337 -8.336 -3.316 1.00 85.38 80 VAL A N 1
ATOM 592 C CA . VAL A 1 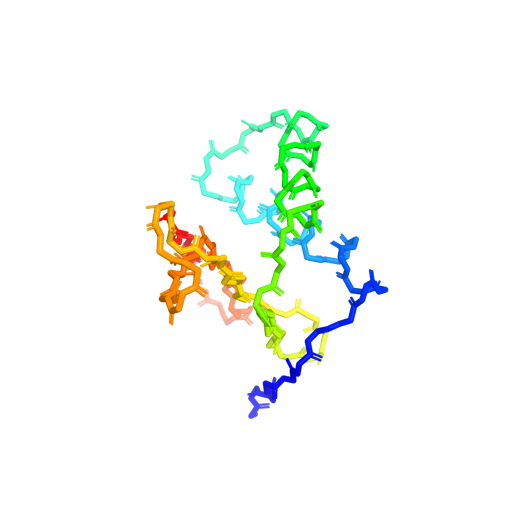80 ? 7.707 -8.766 -3.039 1.00 85.38 80 VAL A CA 1
ATOM 593 C C . VAL A 1 80 ? 8.477 -8.778 -4.351 1.00 85.38 80 VAL A C 1
ATOM 595 O O . VAL A 1 80 ? 8.025 -9.359 -5.342 1.00 85.38 80 VAL A O 1
ATOM 598 N N . LEU A 1 81 ? 9.640 -8.132 -4.357 1.00 80.75 81 LEU A N 1
ATOM 599 C CA . LEU A 1 81 ? 10.599 -8.244 -5.442 1.00 80.75 81 LEU A CA 1
ATOM 600 C C . LEU A 1 81 ? 11.315 -9.596 -5.334 1.00 80.75 81 LEU A C 1
ATOM 602 O O . LEU A 1 81 ? 11.748 -9.980 -4.243 1.00 80.75 81 LEU A O 1
ATOM 606 N N . PRO A 1 82 ? 11.463 -10.332 -6.445 1.00 70.06 82 PRO A N 1
ATOM 607 C CA . PRO A 1 82 ? 12.239 -11.560 -6.445 1.00 70.06 82 PRO A CA 1
ATOM 608 C C . PRO A 1 82 ? 13.681 -11.253 -6.029 1.00 70.06 82 PRO A C 1
ATOM 610 O O . PRO A 1 82 ? 14.293 -10.298 -6.509 1.00 70.06 82 PRO A O 1
ATOM 613 N N . ALA A 1 83 ? 14.240 -12.070 -5.133 1.00 67.69 83 ALA A N 1
ATOM 614 C CA . ALA A 1 83 ? 15.656 -11.975 -4.804 1.00 67.69 83 ALA A CA 1
ATOM 615 C C . ALA A 1 83 ? 16.476 -12.178 -6.087 1.00 67.69 83 ALA A C 1
ATOM 617 O O . ALA A 1 83 ? 16.191 -13.106 -6.846 1.00 67.69 83 ALA A O 1
ATOM 618 N N . SER A 1 84 ? 17.512 -11.367 -6.314 1.00 55.22 84 SER A N 1
ATOM 619 C CA . SER A 1 84 ? 18.482 -11.569 -7.401 1.00 55.22 84 SER A CA 1
ATOM 620 C C . SER A 1 84 ? 19.334 -12.817 -7.143 1.00 55.22 84 SER A C 1
ATOM 622 O O . SER A 1 84 ? 20.515 -12.742 -6.822 1.00 55.22 84 SER A O 1
ATOM 624 N N . HIS A 1 85 ? 18.732 -13.991 -7.274 1.00 46.91 85 HIS A N 1
ATOM 625 C CA . HIS A 1 85 ? 19.417 -15.246 -7.528 1.00 46.91 85 HIS A CA 1
ATOM 626 C C . HIS A 1 85 ? 19.148 -15.568 -8.994 1.00 46.91 85 HIS A C 1
ATOM 628 O O . HIS A 1 85 ? 18.052 -15.332 -9.486 1.00 46.91 85 HIS A O 1
ATOM 634 N N . ARG A 1 86 ? 20.180 -15.998 -9.721 1.00 43.53 86 ARG A N 1
ATOM 635 C CA . ARG A 1 86 ? 20.141 -16.271 -11.165 1.00 43.53 86 ARG A CA 1
ATOM 636 C C . ARG A 1 86 ? 18.964 -17.197 -11.514 1.00 43.53 86 ARG A C 1
ATOM 638 O O . ARG A 1 86 ? 19.101 -18.410 -11.433 1.00 43.53 86 ARG A O 1
ATOM 645 N N . GLY A 1 87 ? 17.823 -16.626 -11.877 1.00 40.56 87 GLY A N 1
ATOM 646 C CA . GLY A 1 87 ? 16.595 -17.371 -12.116 1.00 40.56 87 GLY A CA 1
ATOM 647 C C . GLY A 1 87 ? 15.404 -16.427 -12.172 1.00 40.56 87 GLY A C 1
ATOM 648 O O . GLY A 1 87 ? 15.108 -15.714 -11.220 1.00 40.56 87 GLY A O 1
ATOM 649 N N . THR A 1 88 ? 14.752 -16.388 -13.323 1.00 47.41 88 THR A N 1
ATOM 650 C CA . THR A 1 88 ? 13.570 -15.584 -13.626 1.00 47.41 88 THR A CA 1
ATOM 651 C C . THR A 1 88 ? 12.410 -16.010 -12.720 1.00 47.41 88 THR A C 1
ATOM 653 O O . THR A 1 88 ? 11.692 -16.956 -13.034 1.00 47.41 88 THR A O 1
ATOM 656 N N . HIS A 1 89 ? 12.223 -15.349 -11.579 1.00 49.88 89 HIS A N 1
ATOM 657 C CA . HIS A 1 89 ? 11.070 -15.582 -10.708 1.00 49.88 89 HIS A CA 1
ATOM 658 C C . HIS A 1 89 ? 10.150 -14.366 -10.748 1.00 49.88 89 HIS A C 1
ATOM 660 O O . HIS A 1 89 ? 10.580 -13.248 -10.487 1.00 49.88 89 HIS A O 1
ATOM 666 N N . ALA A 1 90 ? 8.887 -14.588 -11.115 1.00 52.22 90 ALA A N 1
ATOM 667 C CA . ALA A 1 90 ? 7.879 -13.540 -11.192 1.00 52.22 90 ALA A CA 1
ATOM 668 C C . ALA A 1 90 ? 7.629 -12.917 -9.803 1.00 52.22 90 ALA A C 1
ATOM 670 O O . ALA A 1 90 ? 7.684 -13.627 -8.793 1.00 52.22 90 ALA A O 1
ATOM 671 N N . PRO A 1 91 ? 7.334 -11.610 -9.727 1.00 55.34 91 PRO A N 1
ATOM 672 C CA . PRO A 1 91 ? 7.044 -10.957 -8.463 1.00 55.34 91 PRO A CA 1
ATOM 673 C C . PRO A 1 91 ? 5.697 -11.471 -7.945 1.00 55.34 91 PRO A C 1
ATOM 675 O O . PRO A 1 91 ? 4.725 -11.568 -8.701 1.00 55.34 91 PRO A O 1
ATOM 678 N N . ILE A 1 92 ? 5.619 -11.796 -6.654 1.00 58.22 92 ILE A N 1
ATOM 679 C CA . ILE A 1 92 ? 4.339 -12.154 -6.038 1.00 58.22 92 ILE A CA 1
ATOM 680 C C . ILE A 1 92 ? 3.607 -10.851 -5.734 1.00 58.22 92 ILE A C 1
ATOM 682 O O . ILE A 1 92 ? 4.014 -10.080 -4.865 1.00 58.22 92 ILE A O 1
ATOM 686 N N . ILE A 1 93 ? 2.530 -10.618 -6.479 1.00 58.22 93 ILE A N 1
ATOM 687 C CA . ILE A 1 93 ? 1.607 -9.504 -6.282 1.00 58.22 93 ILE A CA 1
ATOM 688 C C . ILE A 1 93 ? 0.239 -10.114 -5.997 1.00 58.22 93 ILE A C 1
ATOM 690 O O . ILE A 1 93 ? -0.416 -10.582 -6.931 1.00 58.22 93 ILE A O 1
ATOM 694 N N . ALA A 1 94 ? -0.191 -10.115 -4.735 1.00 58.16 94 ALA A N 1
ATOM 695 C CA . ALA A 1 94 ? -1.578 -10.439 -4.410 1.00 58.16 94 ALA A CA 1
ATOM 696 C C . ALA A 1 94 ? -2.387 -9.137 -4.324 1.00 58.16 94 ALA A C 1
ATOM 698 O O . ALA A 1 94 ? -1.924 -8.139 -3.759 1.00 58.16 94 ALA A O 1
ATOM 699 N N . ARG A 1 95 ? -3.551 -9.155 -4.976 1.00 53.19 95 ARG A N 1
ATOM 700 C CA . ARG A 1 95 ? -4.592 -8.133 -4.878 1.00 53.19 95 ARG A CA 1
ATOM 701 C C . ARG A 1 95 ? -5.579 -8.513 -3.793 1.00 53.19 95 ARG A C 1
ATOM 703 O O . ARG A 1 95 ? -5.798 -9.735 -3.638 1.00 53.19 95 ARG A O 1
#

Foldseek 3Di:
DKDKDWDDPVCLVVQLVQQLVLCCQAPPDDPSVVSSVVSVVVVVADFPTKMFIHVVTFWIWGWDADVPGNPDIDGPWIWGHDDPDPDDDRIDIDD

Radius of gyration: 13.61 Å; chains: 1; bounding box: 39×26×34 Å

Secondary structure (DSSP, 8-state):
---EEE--GGGHHHHHHHHHHHHHHHHSS--HHHHHHHHHHHHTS---EEEEETTTT-EEEEEEEETTEEEEEEEEEEEEPPP-SSS----EEE-

pLDDT: mean 81.89, std 13.33, range [40.56, 93.5]

Organism: NCBI:txid82380